Protein AF-A0A9D1APF2-F1 (afdb_monomer_lite)

Structure (mmCIF, N/CA/C/O backbone):
data_AF-A0A9D1APF2-F1
#
_entry.id   AF-A0A9D1APF2-F1
#
loop_
_atom_site.group_PDB
_atom_site.id
_atom_site.type_symbol
_atom_site.label_atom_id
_atom_site.label_alt_id
_atom_site.label_comp_id
_atom_site.label_asym_id
_atom_site.label_entity_id
_atom_site.label_seq_id
_atom_site.pdbx_PDB_ins_code
_atom_site.Cartn_x
_atom_site.Cartn_y
_atom_site.Cartn_z
_atom_site.occupancy
_atom_site.B_iso_or_equiv
_atom_site.auth_seq_id
_atom_site.auth_comp_id
_atom_site.auth_asym_id
_atom_site.auth_atom_id
_atom_site.pdbx_PDB_model_num
ATOM 1 N N . MET A 1 1 ? 35.809 -15.537 -38.715 1.00 55.47 1 MET A N 1
ATOM 2 C CA . MET A 1 1 ? 37.117 -14.900 -38.442 1.00 55.47 1 MET A CA 1
ATOM 3 C C . MET A 1 1 ? 37.598 -14.030 -39.605 1.00 55.47 1 MET A C 1
ATOM 5 O O . MET A 1 1 ? 37.842 -12.860 -39.371 1.00 55.47 1 MET A O 1
ATOM 9 N N . GLN A 1 2 ? 37.650 -14.530 -40.851 1.00 56.34 2 GLN A N 1
ATOM 10 C CA . GLN A 1 2 ? 38.147 -13.760 -42.012 1.00 56.34 2 GLN A CA 1
ATOM 11 C C . GLN A 1 2 ? 37.272 -12.555 -42.426 1.00 56.34 2 GLN A C 1
ATOM 13 O O . GLN A 1 2 ? 37.795 -11.571 -42.928 1.00 56.34 2 GLN A O 1
ATOM 18 N N . GLN A 1 3 ? 35.956 -12.603 -42.178 1.00 56.16 3 GLN A N 1
ATOM 19 C CA . GLN A 1 3 ? 35.019 -11.520 -42.522 1.00 56.16 3 GLN A CA 1
ATOM 20 C C . GLN A 1 3 ? 35.045 -10.348 -41.519 1.00 56.16 3 GLN A C 1
ATOM 22 O O . GLN A 1 3 ? 34.852 -9.195 -41.899 1.00 56.16 3 GLN A O 1
ATOM 27 N N . GLU A 1 4 ? 35.331 -10.624 -40.242 1.00 61.81 4 GLU A N 1
ATOM 28 C CA . GLU A 1 4 ? 35.489 -9.585 -39.213 1.00 61.81 4 GLU A CA 1
ATOM 29 C C . GLU A 1 4 ? 36.805 -8.823 -39.374 1.00 61.81 4 GLU A C 1
ATOM 31 O O . GLU A 1 4 ? 36.835 -7.608 -39.192 1.00 61.81 4 GLU A O 1
ATOM 36 N N . THR A 1 5 ? 37.887 -9.508 -39.761 1.00 68.31 5 THR A N 1
ATOM 37 C CA . THR A 1 5 ? 39.163 -8.855 -40.074 1.00 68.31 5 THR A CA 1
ATOM 38 C C . THR A 1 5 ? 39.057 -7.985 -41.317 1.00 68.31 5 THR A C 1
ATOM 40 O O . THR A 1 5 ? 39.547 -6.863 -41.291 1.00 68.31 5 THR A O 1
ATOM 43 N N . THR A 1 6 ? 38.358 -8.421 -42.370 1.00 73.56 6 THR A N 1
ATOM 44 C CA . THR A 1 6 ? 38.144 -7.565 -43.549 1.00 73.56 6 THR A CA 1
ATOM 45 C C . THR A 1 6 ? 37.313 -6.328 -43.227 1.00 73.56 6 THR A C 1
ATOM 47 O O . THR A 1 6 ? 37.631 -5.250 -43.714 1.00 73.56 6 THR A O 1
ATOM 50 N N . LEU A 1 7 ? 36.283 -6.451 -42.380 1.00 73.69 7 LEU A N 1
ATOM 51 C CA . LEU A 1 7 ? 35.442 -5.309 -42.018 1.00 73.69 7 LEU A CA 1
ATOM 52 C C . LEU A 1 7 ? 36.225 -4.275 -41.200 1.00 73.69 7 LEU A C 1
ATOM 54 O O . LEU A 1 7 ? 36.119 -3.083 -41.469 1.00 73.69 7 LEU A O 1
ATOM 58 N N . LYS A 1 8 ? 37.042 -4.739 -40.246 1.00 75.25 8 LYS A N 1
ATOM 59 C CA . LYS A 1 8 ? 37.910 -3.878 -39.431 1.00 75.25 8 LYS A CA 1
ATOM 60 C C . LYS A 1 8 ? 38.989 -3.201 -40.269 1.00 75.25 8 LYS A C 1
ATOM 62 O O . LYS A 1 8 ? 39.129 -1.995 -40.181 1.00 75.25 8 LYS A O 1
ATOM 67 N N . VAL A 1 9 ? 39.659 -3.934 -41.161 1.00 80.62 9 VAL A N 1
ATOM 68 C CA . VAL A 1 9 ? 40.676 -3.365 -42.065 1.00 80.62 9 VAL A CA 1
ATOM 69 C C . VAL A 1 9 ? 40.076 -2.301 -42.991 1.00 80.62 9 VAL A C 1
ATOM 71 O O . VAL A 1 9 ? 40.689 -1.260 -43.203 1.00 80.62 9 VAL A O 1
ATOM 74 N N . ILE A 1 10 ? 38.863 -2.516 -43.510 1.00 76.06 10 ILE A N 1
ATOM 75 C CA . ILE A 1 10 ? 38.158 -1.520 -44.333 1.00 76.06 10 ILE A CA 1
ATOM 76 C C . ILE A 1 10 ? 37.729 -0.312 -43.490 1.00 76.06 10 ILE A C 1
ATOM 78 O O . ILE A 1 10 ? 37.828 0.820 -43.956 1.00 76.06 10 ILE A O 1
ATOM 82 N N . PHE A 1 11 ? 37.262 -0.533 -42.262 1.00 80.62 11 PHE A N 1
ATOM 83 C CA . PHE A 1 11 ? 36.835 0.531 -41.354 1.00 80.62 11 PHE A CA 1
ATOM 84 C C . PHE A 1 11 ? 38.013 1.402 -40.895 1.00 80.62 11 PHE A C 1
ATOM 86 O O . PHE A 1 11 ? 37.926 2.626 -40.967 1.00 80.62 11 PHE A O 1
ATOM 93 N N . ASP A 1 12 ? 39.128 0.778 -40.519 1.00 81.62 12 ASP A N 1
ATOM 94 C CA . ASP A 1 12 ? 40.361 1.450 -40.109 1.00 81.62 12 ASP A CA 1
ATOM 95 C C . ASP A 1 12 ? 40.967 2.233 -41.281 1.00 81.62 12 ASP A C 1
ATOM 97 O O . ASP A 1 12 ? 41.317 3.402 -41.126 1.00 81.62 12 ASP A O 1
ATOM 101 N N . TRP A 1 13 ? 40.979 1.651 -42.488 1.00 84.31 13 TRP A N 1
ATOM 102 C CA . TRP A 1 13 ? 41.406 2.353 -43.701 1.00 84.31 13 TRP A CA 1
ATOM 103 C C . TRP A 1 13 ? 40.515 3.567 -44.011 1.00 84.31 13 TRP A C 1
ATOM 105 O O . TRP A 1 13 ? 41.029 4.638 -44.338 1.00 84.31 13 TRP A O 1
ATOM 115 N N . CYS A 1 14 ? 39.190 3.436 -43.857 1.00 77.25 14 CYS A N 1
ATOM 116 C CA . CYS A 1 14 ? 38.242 4.544 -44.028 1.00 77.25 14 CYS A CA 1
ATOM 117 C C . CYS A 1 14 ? 38.420 5.656 -42.980 1.00 77.25 14 CYS A C 1
ATOM 119 O O . CYS A 1 14 ? 38.224 6.825 -43.308 1.00 77.25 14 CYS A O 1
ATOM 121 N N . LEU A 1 15 ? 38.770 5.312 -41.736 1.00 77.31 15 LEU A N 1
ATOM 122 C CA . LEU A 1 15 ? 39.049 6.275 -40.664 1.00 77.31 15 LEU A CA 1
ATOM 123 C C . LEU A 1 15 ? 40.363 7.024 -40.899 1.00 77.31 15 LEU A C 1
ATOM 125 O O . LEU A 1 15 ? 40.410 8.244 -40.749 1.00 77.31 15 LEU A O 1
ATOM 129 N N . GLU A 1 16 ? 41.412 6.312 -41.311 1.00 87.06 16 GLU A N 1
ATOM 130 C CA . GLU A 1 16 ? 42.714 6.897 -41.644 1.00 87.06 16 GLU A CA 1
ATOM 131 C C . GLU A 1 16 ? 42.615 7.822 -42.870 1.00 87.06 16 GLU A C 1
ATOM 133 O O . GLU A 1 16 ? 43.207 8.901 -42.900 1.00 87.06 16 GLU A O 1
ATOM 138 N N . HIS A 1 17 ? 41.774 7.457 -43.842 1.00 86.12 17 HIS A N 1
ATOM 139 C CA . HIS A 1 17 ? 41.573 8.189 -45.094 1.00 86.12 17 HIS A CA 1
ATOM 140 C C . HIS A 1 17 ? 40.229 8.938 -45.138 1.00 86.12 17 HIS A C 1
ATOM 142 O O . HIS A 1 17 ? 39.636 9.110 -46.208 1.00 86.12 17 HIS A O 1
ATOM 148 N N . TRP A 1 18 ? 39.738 9.426 -43.992 1.00 82.12 18 TRP A N 1
ATOM 149 C CA . TRP A 1 18 ? 38.434 10.101 -43.887 1.00 82.12 18 TRP A CA 1
ATOM 150 C C . TRP A 1 18 ? 38.313 11.336 -44.798 1.00 82.12 18 TRP A C 1
ATOM 152 O O . TRP A 1 18 ? 37.235 11.627 -45.314 1.00 82.12 18 TRP A O 1
ATOM 162 N N . SER A 1 19 ? 39.420 12.040 -45.052 1.00 78.19 19 SER A N 1
ATOM 163 C CA . SER A 1 19 ? 39.474 13.194 -45.956 1.00 78.19 19 SER A CA 1
ATOM 164 C C . SER A 1 19 ? 39.244 12.800 -47.417 1.00 78.19 19 SER A C 1
ATOM 166 O O . SER A 1 19 ? 38.521 13.493 -48.131 1.00 78.19 19 SER A O 1
ATOM 168 N N . PHE A 1 20 ? 39.787 11.659 -47.853 1.00 82.12 20 PHE A N 1
ATOM 169 C CA . PHE A 1 20 ? 39.537 11.093 -49.179 1.00 82.12 20 PHE A CA 1
ATOM 170 C C . PHE A 1 20 ? 38.089 10.611 -49.301 1.00 82.12 20 PHE A C 1
ATOM 172 O O . PHE A 1 20 ? 37.428 10.887 -50.300 1.00 82.12 20 PHE A O 1
ATOM 179 N N . VAL A 1 21 ? 37.559 9.975 -48.254 1.00 79.62 21 VAL A N 1
ATOM 180 C CA . VAL A 1 21 ? 36.151 9.556 -48.191 1.00 79.62 21 VAL A CA 1
ATOM 181 C C . VAL A 1 21 ? 35.212 10.764 -48.296 1.00 79.62 21 VAL A C 1
ATOM 183 O O . VAL A 1 21 ? 34.271 10.732 -49.089 1.00 79.62 21 VAL A O 1
ATOM 186 N N . LEU A 1 22 ? 35.486 11.858 -47.573 1.00 77.00 22 LEU A N 1
ATOM 187 C CA . LEU A 1 22 ? 34.720 13.106 -47.674 1.00 77.00 22 LEU A CA 1
ATOM 188 C C . LEU A 1 22 ? 34.892 13.807 -49.022 1.00 77.00 22 LEU A C 1
ATOM 190 O O . LEU A 1 22 ? 33.934 14.393 -49.517 1.00 77.00 22 LEU A O 1
ATOM 194 N N . PHE A 1 23 ? 36.076 13.745 -49.628 1.00 80.38 23 PHE A N 1
ATOM 195 C CA . PHE A 1 23 ? 36.330 14.308 -50.952 1.00 80.38 23 PHE A CA 1
ATOM 196 C C . PHE A 1 23 ? 35.537 13.565 -52.034 1.00 80.38 23 PHE A C 1
ATOM 198 O O . PHE A 1 23 ? 34.849 14.186 -52.845 1.00 80.38 23 PHE A O 1
ATOM 205 N N . VAL A 1 24 ? 35.544 12.230 -52.001 1.00 76.44 24 VAL A N 1
ATOM 206 C CA . VAL A 1 24 ? 34.721 11.398 -52.886 1.00 76.44 24 VAL A CA 1
ATOM 207 C C . VAL A 1 24 ? 33.234 11.673 -52.632 1.00 76.44 24 VAL A C 1
ATOM 209 O O . VAL A 1 24 ? 32.518 12.015 -53.567 1.00 76.44 24 VAL A O 1
ATOM 212 N N . LEU A 1 25 ? 32.765 11.663 -51.380 1.00 67.69 25 LEU A N 1
ATOM 213 C CA . LEU A 1 25 ? 31.382 12.041 -51.041 1.00 67.69 25 LEU A CA 1
ATOM 214 C C . LEU A 1 25 ? 31.010 13.450 -51.534 1.00 67.69 25 LEU A C 1
ATOM 216 O O . LEU A 1 25 ? 29.926 13.640 -52.078 1.00 67.69 25 LEU A O 1
ATOM 220 N N . GLY A 1 26 ? 31.905 14.427 -51.388 1.00 65.88 26 GLY A N 1
ATOM 221 C CA . GLY A 1 26 ? 31.699 15.812 -51.813 1.00 65.88 26 GLY A CA 1
ATOM 222 C C . GLY A 1 26 ? 31.621 15.969 -53.333 1.00 65.88 26 GLY A C 1
ATOM 223 O O . GLY A 1 26 ? 30.773 16.708 -53.832 1.00 65.88 26 GLY A O 1
ATOM 224 N N . THR A 1 27 ? 32.435 15.228 -54.087 1.00 67.12 27 THR A N 1
ATOM 225 C CA . THR A 1 27 ? 32.338 15.202 -55.559 1.00 67.12 27 THR A CA 1
ATOM 226 C C . THR A 1 27 ? 31.046 14.532 -56.041 1.00 67.12 27 THR A C 1
ATOM 228 O O . THR A 1 27 ? 30.436 15.010 -56.998 1.00 67.12 27 THR A O 1
ATOM 231 N N . PHE A 1 28 ? 30.541 13.517 -55.329 1.00 62.09 28 PHE A N 1
ATOM 232 C CA . PHE A 1 28 ? 29.218 12.931 -55.593 1.00 62.09 28 PHE A CA 1
ATOM 233 C C . PHE A 1 28 ? 28.059 13.914 -55.341 1.00 62.09 28 PHE A C 1
ATOM 235 O O . PHE A 1 28 ? 27.056 13.878 -56.059 1.00 62.09 28 PHE A O 1
ATOM 242 N N . VAL A 1 29 ? 28.195 14.824 -54.369 1.00 60.03 29 VAL A N 1
ATOM 243 C CA . VAL A 1 29 ? 27.188 15.866 -54.084 1.00 60.03 29 VAL A CA 1
ATOM 244 C C . VAL A 1 29 ? 27.052 16.861 -55.244 1.00 60.03 29 VAL A C 1
ATOM 246 O O . VAL A 1 29 ? 25.944 17.319 -55.515 1.00 60.03 29 VAL A O 1
ATOM 249 N N . GLN A 1 30 ? 28.130 17.165 -55.974 1.00 56.09 30 GLN A N 1
ATOM 250 C CA . GLN A 1 30 ? 28.080 18.102 -57.107 1.00 56.09 30 GLN A CA 1
ATOM 251 C C . GLN A 1 30 ? 27.454 17.512 -58.382 1.00 56.09 30 GLN A C 1
ATOM 253 O O . GLN A 1 30 ? 26.889 18.259 -59.177 1.00 56.09 30 GLN A O 1
ATOM 258 N N . PHE A 1 31 ? 27.498 16.191 -58.577 1.00 58.81 31 PHE A N 1
ATOM 259 C CA . PHE A 1 31 ? 27.023 15.542 -59.810 1.00 58.81 31 PHE A CA 1
ATOM 260 C C . PHE A 1 31 ? 25.526 15.193 -59.839 1.00 58.81 31 PHE A C 1
ATOM 262 O O . PHE A 1 31 ? 25.054 14.638 -60.830 1.00 58.81 31 PHE A O 1
ATOM 269 N N . THR A 1 32 ? 24.751 15.538 -58.805 1.00 53.47 32 THR A N 1
ATOM 270 C CA . THR A 1 32 ? 23.321 15.188 -58.748 1.00 53.47 32 THR A CA 1
ATOM 271 C C . THR A 1 32 ? 22.432 16.428 -58.601 1.00 53.47 32 THR A C 1
ATOM 273 O O . THR A 1 32 ? 22.066 16.792 -57.481 1.00 53.47 32 THR A O 1
ATOM 276 N N . PRO A 1 33 ? 22.015 17.086 -59.698 1.00 52.97 33 PRO A N 1
ATOM 277 C CA . PRO A 1 33 ? 20.919 18.035 -59.634 1.00 52.97 33 PRO A CA 1
ATOM 278 C C . PRO A 1 33 ? 19.596 17.246 -59.608 1.00 52.97 33 PRO A C 1
ATOM 280 O O . PRO A 1 33 ? 19.301 16.479 -60.517 1.00 52.97 33 PRO A O 1
ATOM 283 N N . ALA A 1 34 ? 18.780 17.456 -58.571 1.00 50.44 34 ALA A N 1
ATOM 284 C CA . ALA A 1 34 ? 17.349 17.109 -58.527 1.00 50.44 34 ALA A CA 1
ATOM 285 C C . ALA A 1 34 ? 16.911 15.630 -58.332 1.00 50.44 34 ALA A C 1
ATOM 287 O O . ALA A 1 34 ? 16.096 15.122 -59.099 1.00 50.44 34 ALA A O 1
ATOM 288 N N . ILE A 1 35 ? 17.270 14.979 -57.211 1.00 55.41 35 ILE A N 1
ATOM 289 C CA . ILE A 1 35 ? 16.457 13.866 -56.663 1.00 55.41 35 ILE A CA 1
ATOM 290 C C . ILE A 1 35 ? 16.095 14.154 -55.199 1.00 55.41 35 ILE A C 1
ATOM 292 O O . ILE A 1 35 ? 16.942 14.177 -54.307 1.00 55.41 35 ILE A O 1
ATOM 296 N N . LYS A 1 36 ? 14.801 14.401 -54.962 1.00 53.16 36 LYS A N 1
ATOM 297 C CA . LYS A 1 36 ? 14.167 14.498 -53.638 1.00 53.16 36 LYS A CA 1
ATOM 298 C C . LYS A 1 36 ? 14.461 13.221 -52.828 1.00 53.16 36 LYS A C 1
ATOM 300 O O . LYS A 1 36 ? 14.082 12.141 -53.257 1.00 53.16 36 LYS A O 1
ATOM 305 N N . CYS A 1 37 ? 15.034 13.375 -51.629 1.00 55.03 37 CYS A N 1
ATOM 306 C CA . CYS A 1 37 ? 15.390 12.326 -50.649 1.00 55.03 37 CYS A CA 1
ATOM 307 C C . CYS A 1 37 ? 16.559 11.400 -51.054 1.00 55.03 37 CYS A C 1
ATOM 309 O O . CYS A 1 37 ? 16.389 10.390 -51.727 1.00 55.03 37 CYS A O 1
ATOM 311 N N . SER A 1 38 ? 17.748 11.739 -50.551 1.00 58.03 38 SER A N 1
ATOM 312 C CA . SER A 1 38 ? 19.042 11.096 -50.803 1.00 58.03 38 SER A CA 1
ATOM 313 C C . SER A 1 38 ? 19.208 9.723 -50.118 1.00 58.03 38 SER A C 1
ATOM 315 O O . SER A 1 38 ? 18.606 9.496 -49.067 1.00 58.03 38 SER A O 1
ATOM 317 N N . PRO A 1 39 ? 20.076 8.820 -50.624 1.00 58.19 39 PRO A N 1
ATOM 318 C CA . PRO A 1 39 ? 20.434 7.547 -49.969 1.00 58.19 39 PRO A CA 1
ATOM 319 C C . PRO A 1 39 ? 20.865 7.711 -48.499 1.00 58.19 39 PRO A C 1
ATOM 321 O O . PRO A 1 39 ? 20.580 6.856 -47.666 1.00 58.19 39 PRO A O 1
ATOM 324 N N . PHE A 1 40 ? 21.436 8.863 -48.142 1.00 66.81 40 PHE A N 1
ATOM 325 C CA . PHE A 1 40 ? 21.734 9.242 -46.758 1.00 66.81 40 PHE A CA 1
ATOM 326 C C . PHE A 1 40 ? 20.470 9.394 -45.896 1.00 66.81 40 PHE A C 1
ATOM 328 O O . PHE A 1 40 ? 20.422 8.936 -44.761 1.00 66.81 40 PHE A O 1
ATOM 335 N N . THR A 1 41 ? 19.397 9.956 -46.457 1.00 69.12 41 THR A N 1
ATOM 336 C CA . THR A 1 41 ? 18.082 10.028 -45.802 1.00 69.12 41 THR A CA 1
ATOM 337 C C . THR A 1 41 ? 17.511 8.629 -45.565 1.00 69.12 41 THR A C 1
ATOM 339 O O . THR A 1 41 ? 16.870 8.400 -44.543 1.00 69.12 41 THR A O 1
ATOM 342 N N . ALA A 1 42 ? 17.737 7.680 -46.481 1.00 72.94 42 ALA A N 1
ATOM 343 C CA . ALA A 1 42 ? 17.324 6.289 -46.294 1.00 72.94 42 ALA A CA 1
ATOM 344 C C . ALA A 1 42 ? 18.113 5.611 -45.160 1.00 72.94 42 ALA A C 1
ATOM 346 O O . ALA A 1 42 ? 17.502 4.949 -44.324 1.00 72.94 42 ALA A O 1
ATOM 347 N N . ILE A 1 43 ? 19.426 5.856 -45.073 1.00 71.81 43 ILE A N 1
ATOM 348 C CA . ILE A 1 43 ? 20.281 5.385 -43.970 1.00 71.81 43 ILE A CA 1
ATOM 349 C C . ILE A 1 43 ? 19.844 6.010 -42.636 1.00 71.81 43 ILE A C 1
ATOM 351 O O . ILE A 1 43 ? 19.590 5.281 -41.684 1.00 71.81 43 ILE A O 1
ATOM 355 N N . CYS A 1 44 ? 19.649 7.331 -42.559 1.00 74.06 44 CYS A N 1
ATOM 356 C CA . CYS A 1 44 ? 19.158 7.999 -41.349 1.00 74.06 44 CYS A CA 1
ATOM 357 C C . CYS A 1 44 ? 17.751 7.531 -40.947 1.00 74.06 44 CYS A C 1
ATOM 359 O O . CYS A 1 44 ? 17.482 7.358 -39.763 1.00 74.06 44 CYS A O 1
ATOM 361 N N . LYS A 1 45 ? 16.853 7.282 -41.911 1.00 76.56 45 LYS A N 1
ATOM 362 C CA . LYS A 1 45 ? 15.529 6.696 -41.642 1.00 76.56 45 LYS A CA 1
ATOM 363 C C . LYS A 1 45 ? 15.638 5.263 -41.133 1.00 76.56 45 LYS A C 1
ATOM 365 O O . LYS A 1 45 ? 14.847 4.879 -40.280 1.00 76.56 45 LYS A O 1
ATOM 370 N N . TRP A 1 46 ? 16.576 4.475 -41.649 1.00 76.31 46 TRP A N 1
ATOM 371 C CA . TRP A 1 46 ? 16.804 3.106 -41.197 1.00 76.31 46 TRP A CA 1
ATOM 372 C C . TRP A 1 46 ? 17.384 3.075 -39.779 1.00 76.31 46 TRP A C 1
ATOM 374 O O . TRP A 1 46 ? 16.821 2.401 -38.922 1.00 76.31 46 TRP A O 1
ATOM 384 N N . ILE A 1 47 ? 18.404 3.893 -39.498 1.00 75.31 47 ILE A N 1
ATOM 385 C CA . ILE A 1 47 ? 18.974 4.064 -38.152 1.00 75.31 47 ILE A CA 1
ATOM 386 C C . ILE A 1 47 ? 17.915 4.599 -37.183 1.00 75.31 47 ILE A C 1
ATOM 388 O O . ILE A 1 47 ? 17.750 4.054 -36.099 1.00 75.31 47 ILE A O 1
ATOM 392 N N . GLY A 1 48 ? 17.138 5.611 -37.581 1.00 75.25 48 GLY A N 1
ATOM 393 C CA . GLY A 1 48 ? 16.057 6.161 -36.763 1.00 75.25 48 GLY A CA 1
ATOM 394 C C . GLY A 1 48 ? 14.942 5.150 -36.481 1.00 75.25 48 GLY A C 1
ATOM 395 O O . GLY A 1 48 ? 14.417 5.122 -35.376 1.00 75.25 48 GLY A O 1
ATOM 396 N N . LYS A 1 49 ? 14.607 4.276 -37.440 1.00 76.50 49 LYS A N 1
ATOM 397 C CA . LYS A 1 49 ? 13.650 3.176 -37.231 1.00 76.50 49 LYS A CA 1
ATOM 398 C C . LYS A 1 49 ? 14.203 2.088 -36.311 1.00 76.50 49 LYS A C 1
ATOM 400 O O . LYS A 1 49 ? 13.460 1.613 -35.460 1.00 76.50 49 LYS A O 1
ATOM 405 N N . ALA A 1 50 ? 15.472 1.709 -36.470 1.00 75.81 50 ALA A N 1
ATOM 406 C CA . ALA A 1 50 ? 16.126 0.727 -35.608 1.00 75.81 50 ALA A CA 1
ATOM 407 C C . ALA A 1 50 ? 16.232 1.241 -34.161 1.00 75.81 50 ALA A C 1
ATOM 409 O O . ALA A 1 50 ? 15.829 0.545 -33.233 1.00 75.81 50 ALA A O 1
ATOM 410 N N . ALA A 1 51 ? 16.657 2.496 -33.984 1.00 74.31 51 ALA A N 1
ATOM 411 C CA . ALA A 1 51 ? 16.704 3.158 -32.684 1.00 74.31 51 ALA A CA 1
ATOM 412 C C . ALA A 1 51 ? 15.306 3.323 -32.067 1.00 74.31 51 ALA A C 1
ATOM 414 O O . ALA A 1 51 ? 15.134 3.041 -30.887 1.00 74.31 51 ALA A O 1
ATOM 415 N N . ASN A 1 52 ? 14.286 3.708 -32.847 1.00 77.69 52 ASN A N 1
ATOM 416 C CA . ASN A 1 52 ? 12.911 3.788 -32.339 1.00 77.69 52 ASN A CA 1
ATOM 417 C C . ASN A 1 52 ? 12.368 2.429 -31.897 1.00 77.69 52 ASN A C 1
ATOM 419 O O . ASN A 1 52 ? 11.632 2.386 -30.921 1.00 77.69 52 ASN A O 1
ATOM 423 N N . GLY A 1 53 ? 12.699 1.338 -32.595 1.00 78.00 53 GLY A N 1
ATOM 424 C CA . GLY A 1 53 ? 12.265 -0.004 -32.205 1.00 78.00 53 GLY A CA 1
ATOM 425 C C . GLY A 1 53 ? 12.827 -0.410 -30.843 1.00 78.00 53 GLY A C 1
ATOM 426 O O . GLY A 1 53 ? 12.067 -0.763 -29.947 1.00 78.00 53 GLY A O 1
ATOM 427 N N . GLU A 1 54 ? 14.141 -0.270 -30.664 1.00 76.69 54 GLU A N 1
ATOM 428 C CA . GLU A 1 54 ? 14.818 -0.610 -29.407 1.00 76.69 54 GLU A CA 1
ATOM 429 C C . GLU A 1 54 ? 14.411 0.321 -28.252 1.00 76.69 54 GLU A C 1
ATOM 431 O O . GLU A 1 54 ? 14.196 -0.128 -27.126 1.00 76.69 54 GLU A O 1
ATOM 436 N N . VAL A 1 55 ? 14.272 1.625 -28.514 1.00 80.81 55 VAL A N 1
ATOM 437 C CA . VAL A 1 55 ? 13.819 2.596 -27.507 1.00 80.81 55 VAL A CA 1
ATOM 438 C C . VAL A 1 55 ? 12.368 2.330 -27.109 1.00 80.81 55 VAL A C 1
ATOM 440 O O . VAL A 1 55 ? 12.067 2.355 -25.918 1.00 80.81 55 VAL A O 1
ATOM 443 N N . LEU A 1 56 ? 11.480 2.024 -28.060 1.00 78.88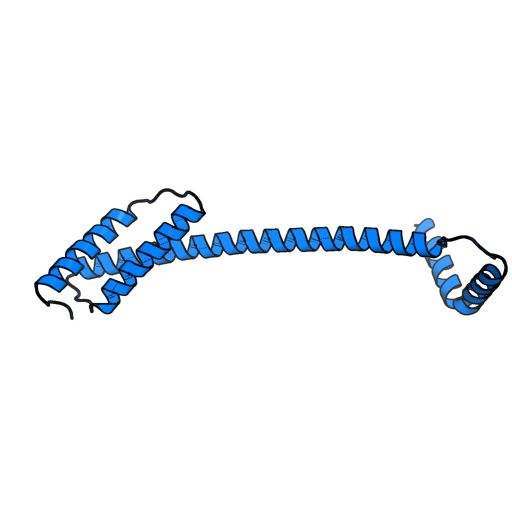 56 LEU A N 1
ATOM 444 C CA . LEU A 1 56 ? 10.084 1.696 -27.764 1.00 78.88 56 LEU A CA 1
ATOM 445 C C . LEU A 1 56 ? 9.969 0.400 -26.953 1.00 78.88 56 LEU A C 1
ATOM 447 O O . LEU A 1 56 ? 9.197 0.352 -26.002 1.00 78.88 56 LEU A O 1
ATOM 451 N N . GLU A 1 57 ? 10.766 -0.623 -27.272 1.00 83.75 57 GLU A N 1
ATOM 452 C CA . GLU A 1 57 ? 10.808 -1.876 -26.510 1.00 83.75 57 GLU A CA 1
ATOM 453 C C . GLU A 1 57 ? 11.314 -1.657 -25.076 1.00 83.75 57 GLU A C 1
ATOM 455 O O . GLU A 1 57 ? 10.735 -2.175 -24.120 1.00 83.75 57 GLU A O 1
ATOM 460 N N . ARG A 1 58 ? 12.350 -0.827 -24.899 1.00 79.06 58 ARG A N 1
ATOM 461 C CA . ARG A 1 58 ? 12.852 -0.448 -23.570 1.00 79.06 58 ARG A CA 1
ATOM 462 C C . ARG A 1 58 ? 11.820 0.351 -22.774 1.00 79.06 58 ARG A C 1
ATOM 464 O O . ARG A 1 58 ? 11.675 0.096 -21.582 1.00 79.06 58 ARG A O 1
ATOM 471 N N . ILE A 1 59 ? 11.100 1.278 -23.409 1.00 84.88 59 ILE A N 1
ATOM 472 C CA . ILE A 1 59 ? 10.018 2.041 -22.768 1.00 84.88 59 ILE A CA 1
ATOM 473 C C . ILE A 1 59 ? 8.882 1.103 -22.352 1.00 84.88 59 ILE A C 1
ATOM 475 O O . ILE A 1 59 ? 8.504 1.111 -21.186 1.00 84.88 59 ILE A O 1
ATOM 479 N N . ALA A 1 60 ? 8.418 0.227 -23.246 1.00 83.06 60 ALA A N 1
ATOM 480 C CA . ALA A 1 60 ? 7.379 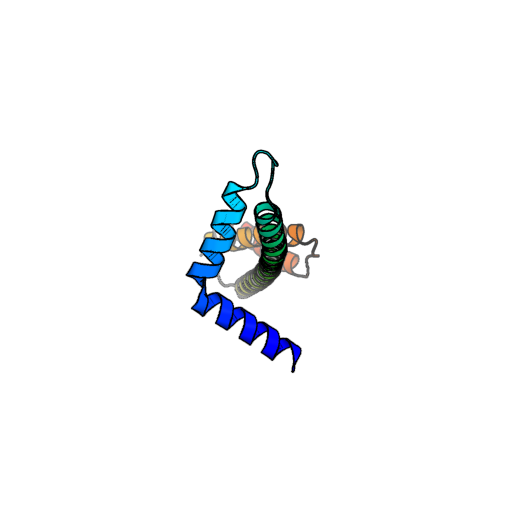-0.754 -22.932 1.00 83.06 60 ALA A CA 1
ATOM 481 C C . ALA A 1 60 ? 7.803 -1.699 -21.790 1.00 83.06 60 ALA A C 1
ATOM 483 O O . ALA A 1 60 ? 7.009 -2.034 -20.911 1.00 83.06 60 ALA A O 1
ATOM 484 N N . GLY A 1 61 ? 9.078 -2.101 -21.757 1.00 87.06 61 GLY A N 1
ATOM 485 C CA . GLY A 1 61 ? 9.640 -2.889 -20.662 1.00 87.06 61 GLY A CA 1
ATOM 486 C C . GLY A 1 61 ? 9.691 -2.135 -19.328 1.00 87.06 61 GLY A C 1
ATOM 487 O O . GLY A 1 61 ? 9.467 -2.742 -18.281 1.00 87.06 61 GLY A O 1
ATOM 488 N N . LEU A 1 62 ? 9.967 -0.827 -19.344 1.00 87.44 62 LEU A N 1
ATOM 489 C CA . LEU A 1 62 ? 9.946 0.020 -18.148 1.00 87.44 62 LEU A CA 1
ATOM 490 C C . LEU A 1 62 ? 8.525 0.250 -17.635 1.00 87.44 62 LEU A C 1
ATOM 492 O O . LEU A 1 62 ? 8.313 0.139 -16.432 1.00 87.44 62 LEU A O 1
ATOM 496 N N . GLU A 1 63 ? 7.569 0.519 -18.524 1.00 87.94 63 GLU A N 1
ATOM 497 C CA . GLU A 1 63 ? 6.150 0.656 -18.173 1.00 87.94 63 GLU A CA 1
ATOM 498 C C . GLU A 1 63 ? 5.643 -0.619 -17.495 1.00 87.94 63 GLU A C 1
ATOM 500 O O . GLU A 1 63 ? 5.114 -0.560 -16.388 1.00 87.94 63 GLU A O 1
ATOM 505 N N . LYS A 1 64 ? 5.931 -1.786 -18.083 1.00 89.62 64 LYS A N 1
ATOM 506 C CA . LYS A 1 64 ? 5.559 -3.079 -17.500 1.00 89.62 64 LYS A CA 1
ATOM 507 C C . LYS A 1 64 ? 6.163 -3.297 -16.109 1.00 89.62 64 LYS A C 1
ATOM 509 O O . LYS A 1 64 ? 5.450 -3.686 -15.191 1.00 89.62 64 LYS A O 1
ATOM 514 N N . ARG A 1 65 ? 7.463 -3.029 -15.933 1.00 87.69 65 ARG A N 1
ATOM 515 C CA . ARG A 1 65 ? 8.127 -3.158 -14.621 1.00 87.69 65 ARG A CA 1
ATOM 516 C C . ARG A 1 65 ? 7.568 -2.173 -13.597 1.00 87.69 65 ARG A C 1
ATOM 518 O O . ARG A 1 65 ? 7.454 -2.523 -12.428 1.00 87.69 65 ARG A O 1
ATOM 525 N N . ALA A 1 66 ? 7.235 -0.954 -14.020 1.00 89.19 66 ALA A N 1
ATOM 526 C CA . ALA A 1 66 ? 6.632 0.049 -13.152 1.00 89.19 66 ALA A CA 1
ATOM 527 C C . ALA A 1 66 ? 5.231 -0.379 -12.692 1.00 89.19 66 ALA A C 1
ATOM 529 O O . ALA A 1 66 ? 4.914 -0.236 -11.511 1.00 89.19 66 ALA A O 1
ATOM 530 N N . ASP A 1 67 ? 4.425 -0.953 -13.588 1.00 88.06 67 ASP A N 1
ATOM 531 C CA . ASP A 1 67 ? 3.101 -1.485 -13.260 1.00 88.06 67 ASP A CA 1
ATOM 532 C C . ASP A 1 67 ? 3.181 -2.707 -12.333 1.00 88.06 67 ASP A C 1
ATOM 534 O O . ASP A 1 67 ? 2.480 -2.748 -11.322 1.00 88.06 67 ASP A O 1
ATOM 538 N N . GLU A 1 68 ? 4.077 -3.661 -12.610 1.00 88.62 68 GLU A N 1
ATOM 539 C CA . GLU A 1 68 ? 4.334 -4.820 -11.738 1.00 88.62 68 GLU A CA 1
ATOM 540 C C . GLU A 1 68 ? 4.799 -4.380 -10.342 1.00 88.62 68 GLU A C 1
ATOM 542 O O . GLU A 1 68 ? 4.290 -4.843 -9.321 1.00 88.62 68 GLU A O 1
ATOM 547 N N . GLN A 1 69 ? 5.729 -3.424 -10.277 1.00 91.50 69 GLN A N 1
ATOM 548 C CA . GLN A 1 69 ? 6.192 -2.876 -9.008 1.00 91.50 69 GLN A CA 1
ATOM 549 C C . GLN A 1 69 ? 5.055 -2.171 -8.263 1.00 91.50 69 GLN A C 1
ATOM 551 O O . GLN A 1 69 ? 4.915 -2.337 -7.051 1.00 91.50 69 GLN A O 1
ATOM 556 N N . ARG A 1 70 ? 4.212 -1.411 -8.966 1.00 90.94 70 ARG A N 1
ATOM 557 C CA . ARG A 1 70 ? 3.064 -0.736 -8.359 1.00 90.94 70 ARG A CA 1
ATOM 558 C C . ARG A 1 70 ? 2.044 -1.722 -7.797 1.00 90.94 70 ARG A C 1
ATOM 560 O O . ARG A 1 70 ? 1.523 -1.468 -6.715 1.00 90.94 70 ARG A O 1
ATOM 567 N N . HIS A 1 71 ? 1.799 -2.830 -8.491 1.00 91.06 71 HIS A N 1
ATOM 568 C CA . HIS A 1 71 ? 0.973 -3.921 -7.978 1.00 91.06 71 HIS A CA 1
ATOM 569 C C . HIS A 1 71 ? 1.529 -4.449 -6.655 1.00 91.06 71 HIS A C 1
ATOM 571 O O . HIS A 1 71 ? 0.828 -4.429 -5.649 1.00 91.06 71 HIS A O 1
ATOM 577 N N . SER A 1 72 ? 2.823 -4.786 -6.625 1.00 91.56 72 SER A N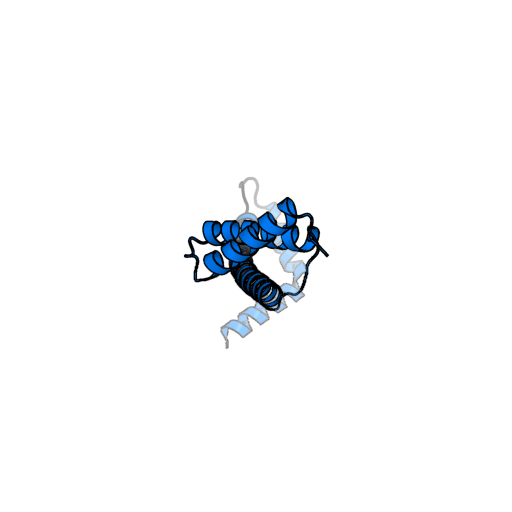 1
ATOM 578 C CA . SER A 1 72 ? 3.469 -5.314 -5.416 1.00 91.56 72 SER A CA 1
ATOM 579 C C . SER A 1 72 ? 3.430 -4.337 -4.234 1.00 91.56 72 SER A C 1
ATOM 581 O O . SER A 1 72 ? 3.296 -4.742 -3.082 1.00 91.56 72 SER A O 1
ATOM 583 N N . ILE A 1 73 ? 3.532 -3.029 -4.496 1.00 94.12 73 ILE A N 1
ATOM 584 C CA . ILE A 1 73 ? 3.420 -1.996 -3.459 1.00 94.12 73 ILE A CA 1
ATOM 585 C C . ILE A 1 73 ? 2.003 -1.970 -2.889 1.00 94.12 73 ILE A C 1
ATOM 587 O O . ILE A 1 73 ? 1.843 -1.899 -1.673 1.00 94.12 73 ILE A O 1
ATOM 591 N N . ASP A 1 74 ? 0.988 -2.035 -3.748 1.00 95.00 74 ASP A N 1
ATOM 592 C CA . ASP A 1 74 ? -0.404 -2.016 -3.310 1.00 95.00 74 ASP A CA 1
ATOM 593 C C . ASP A 1 74 ? -0.799 -3.309 -2.568 1.00 95.00 74 ASP A C 1
ATOM 595 O O . ASP A 1 74 ? -1.551 -3.241 -1.598 1.00 95.00 74 ASP A O 1
ATOM 599 N N . GLU A 1 75 ? -0.266 -4.471 -2.957 1.00 92.94 75 GLU A N 1
ATOM 600 C CA . GLU A 1 75 ? -0.441 -5.729 -2.211 1.00 92.94 75 GLU A CA 1
ATOM 601 C C . GLU A 1 75 ? 0.171 -5.631 -0.806 1.00 92.94 75 GLU A C 1
ATOM 603 O O . GLU A 1 75 ? -0.503 -5.886 0.194 1.00 92.94 75 GLU A O 1
ATOM 608 N N . ASN A 1 76 ? 1.420 -5.162 -0.706 1.00 94.19 76 ASN A N 1
ATOM 609 C CA . ASN A 1 76 ? 2.084 -4.948 0.584 1.00 94.19 76 ASN A CA 1
ATOM 610 C C . ASN A 1 76 ? 1.344 -3.918 1.456 1.00 94.19 76 ASN A C 1
ATOM 612 O O . ASN A 1 76 ? 1.296 -4.032 2.681 1.00 94.19 76 ASN A O 1
ATOM 616 N N . GLU A 1 77 ? 0.765 -2.891 0.833 1.00 95.00 77 GLU A N 1
ATOM 617 C CA . GLU A 1 77 ? -0.081 -1.905 1.501 1.00 95.00 77 GLU A CA 1
ATOM 618 C C . GLU A 1 77 ? -1.335 -2.559 2.096 1.00 95.00 77 GLU A C 1
ATOM 620 O O . GLU A 1 77 ? -1.677 -2.282 3.246 1.00 95.00 77 GLU A O 1
ATOM 625 N N . MET A 1 78 ? -2.002 -3.436 1.340 1.00 93.94 78 MET A N 1
ATOM 626 C CA . MET A 1 78 ? -3.167 -4.182 1.817 1.00 93.94 78 MET A CA 1
ATOM 627 C C . MET A 1 78 ? -2.820 -5.077 3.007 1.00 93.94 78 MET A C 1
ATOM 629 O O . MET A 1 78 ? -3.559 -5.084 3.991 1.00 93.94 78 MET A O 1
ATOM 633 N N . ASP A 1 79 ? -1.690 -5.782 2.953 1.00 93.75 79 ASP A N 1
ATOM 634 C CA . ASP A 1 79 ? -1.233 -6.632 4.056 1.00 93.75 79 ASP A CA 1
ATOM 635 C C . ASP A 1 79 ? -0.886 -5.829 5.307 1.00 93.75 79 ASP A C 1
ATOM 637 O O . ASP A 1 79 ? -1.264 -6.217 6.416 1.00 93.75 79 ASP A O 1
ATOM 641 N N . ARG A 1 80 ? -0.248 -4.664 5.146 1.00 96.06 80 ARG A N 1
ATOM 642 C CA . ARG A 1 80 ? 0.016 -3.771 6.278 1.00 96.06 80 ARG A CA 1
ATOM 643 C C . ARG A 1 80 ? -1.280 -3.284 6.922 1.00 96.06 80 ARG A C 1
ATOM 645 O O . ARG A 1 80 ? -1.390 -3.324 8.143 1.00 96.06 80 ARG A O 1
ATOM 652 N N . ILE A 1 81 ? -2.263 -2.865 6.120 1.00 95.56 81 ILE A N 1
ATOM 653 C CA . ILE A 1 81 ? -3.568 -2.431 6.640 1.00 95.56 81 ILE A CA 1
ATOM 654 C C . ILE A 1 81 ? -4.248 -3.573 7.402 1.00 95.56 81 ILE A C 1
ATOM 656 O O . ILE A 1 81 ? -4.756 -3.352 8.499 1.00 95.56 81 ILE A O 1
ATOM 660 N N . ARG A 1 82 ? -4.236 -4.798 6.858 1.00 94.31 82 ARG A N 1
ATOM 661 C CA . ARG A 1 82 ? -4.788 -5.979 7.544 1.00 94.31 82 ARG A CA 1
ATOM 662 C C . ARG A 1 82 ? -4.170 -6.168 8.919 1.00 94.31 82 ARG A C 1
ATOM 664 O O . ARG A 1 82 ? -4.901 -6.349 9.889 1.00 94.31 82 ARG A O 1
ATOM 671 N N . TRP A 1 83 ? -2.845 -6.114 8.986 1.00 94.69 83 TRP A N 1
ATOM 672 C CA . TRP A 1 83 ? -2.119 -6.268 10.237 1.00 94.69 83 TRP A CA 1
ATOM 673 C C . TRP A 1 83 ? -2.475 -5.169 11.245 1.00 94.69 83 TRP A C 1
ATOM 675 O O . TRP A 1 83 ? -2.802 -5.480 12.383 1.00 94.69 83 TRP A O 1
ATOM 685 N N . GLU A 1 84 ? -2.506 -3.909 10.815 1.00 95.94 84 GLU A N 1
ATOM 686 C CA . GLU A 1 84 ? -2.790 -2.761 11.684 1.00 95.94 84 GLU A CA 1
ATOM 687 C C . GLU A 1 84 ? -4.215 -2.792 12.260 1.00 95.94 84 GLU A C 1
ATOM 689 O O . GLU A 1 84 ? -4.421 -2.516 13.439 1.00 95.94 84 GLU A O 1
ATOM 694 N N . VAL A 1 85 ? -5.209 -3.201 11.464 1.00 95.00 85 VAL A N 1
ATOM 695 C CA . VAL A 1 85 ? -6.586 -3.385 11.955 1.00 95.00 85 VAL A CA 1
ATOM 696 C C . VAL A 1 85 ? -6.684 -4.557 12.932 1.00 95.00 85 VAL A C 1
ATOM 698 O O . VAL A 1 85 ? -7.388 -4.449 13.933 1.00 95.00 85 VAL A O 1
ATOM 701 N N . LEU A 1 86 ? -5.996 -5.671 12.661 1.00 94.81 86 LEU A N 1
ATOM 702 C CA . LEU A 1 86 ? -5.974 -6.833 13.555 1.00 94.81 86 LEU A CA 1
ATOM 703 C C . LEU A 1 86 ? -5.321 -6.506 14.900 1.00 94.81 86 LEU A C 1
ATOM 705 O O . LEU A 1 86 ? -5.838 -6.906 15.943 1.00 94.81 86 LEU A O 1
ATOM 709 N N . ASP A 1 87 ? -4.209 -5.777 14.869 1.00 95.75 87 ASP A N 1
ATOM 710 C CA . ASP A 1 87 ? -3.486 -5.339 16.060 1.00 95.75 87 ASP A CA 1
ATOM 711 C C . ASP A 1 87 ? -4.355 -4.393 16.897 1.00 95.75 87 ASP A C 1
ATOM 713 O O . ASP A 1 87 ? -4.613 -4.651 18.072 1.00 95.75 87 ASP A O 1
ATOM 717 N N . PHE A 1 88 ? -4.970 -3.397 16.254 1.00 96.00 88 PHE A N 1
ATOM 718 C CA . PHE A 1 88 ? -5.903 -2.488 16.916 1.00 96.00 88 PHE A CA 1
ATOM 719 C C . PHE A 1 88 ? -7.127 -3.214 17.506 1.00 96.00 88 PHE A C 1
ATOM 721 O O . PHE A 1 88 ? -7.578 -2.908 18.612 1.00 96.00 88 PHE A O 1
ATOM 728 N N . ALA A 1 89 ? -7.677 -4.206 16.797 1.00 95.38 89 ALA A N 1
ATOM 729 C CA . ALA A 1 89 ? -8.767 -5.034 17.314 1.00 95.38 89 ALA A CA 1
ATOM 730 C C . ALA A 1 89 ? -8.329 -5.839 18.545 1.00 95.38 89 ALA A C 1
ATOM 732 O O . ALA A 1 89 ? -9.097 -5.978 19.500 1.00 95.38 89 ALA A O 1
ATOM 733 N N . ASN A 1 90 ? -7.108 -6.375 18.533 1.00 95.69 90 ASN A N 1
ATOM 734 C CA . ASN A 1 90 ? -6.536 -7.093 19.663 1.00 95.69 90 ASN A CA 1
ATOM 735 C C . ASN A 1 90 ? -6.351 -6.172 20.879 1.00 95.69 90 ASN A C 1
ATOM 737 O O . ASN A 1 90 ? -6.765 -6.537 21.979 1.00 95.69 90 ASN A O 1
ATOM 741 N N . ASP A 1 91 ? -5.834 -4.962 20.689 1.00 96.38 91 ASP A N 1
ATOM 742 C CA . ASP A 1 91 ? -5.704 -3.963 21.755 1.00 96.38 91 ASP A CA 1
ATOM 743 C C . ASP A 1 91 ? -7.060 -3.610 22.380 1.00 96.38 91 ASP A C 1
ATOM 745 O O . ASP A 1 91 ? -7.228 -3.655 23.604 1.00 96.38 91 ASP A O 1
ATOM 749 N N . CYS A 1 92 ? -8.070 -3.383 21.537 1.00 94.75 92 CYS A N 1
ATOM 750 C CA . CYS A 1 92 ? -9.444 -3.145 21.971 1.00 94.75 92 CYS A CA 1
ATOM 751 C C . CYS A 1 92 ? -10.000 -4.307 22.818 1.00 94.75 92 CYS A C 1
ATOM 753 O O . CYS A 1 92 ? -10.620 -4.081 23.863 1.00 94.75 92 CYS A O 1
ATOM 755 N N . ARG A 1 93 ? -9.752 -5.561 22.407 1.00 94.50 93 ARG A N 1
ATOM 756 C CA . ARG A 1 93 ? -10.155 -6.763 23.165 1.00 94.50 93 ARG A CA 1
ATOM 757 C C . ARG A 1 93 ? -9.426 -6.885 24.499 1.00 94.50 93 ARG A C 1
ATOM 759 O O . ARG A 1 93 ? -10.013 -7.376 25.458 1.00 94.50 93 ARG A O 1
ATOM 766 N N . ASN A 1 94 ? -8.189 -6.399 24.574 1.00 96.44 94 ASN A N 1
ATOM 767 C CA . ASN A 1 94 ? -7.399 -6.329 25.803 1.00 96.44 94 ASN A CA 1
ATOM 768 C C . ASN A 1 94 ? -7.760 -5.120 26.684 1.00 96.44 94 ASN A C 1
ATOM 770 O O . ASN A 1 94 ? -7.052 -4.822 27.646 1.00 96.44 94 ASN A O 1
ATOM 774 N N . HIS A 1 95 ? -8.875 -4.440 26.389 1.00 93.44 95 HIS A N 1
ATOM 775 C CA . HIS A 1 95 ? -9.376 -3.274 27.118 1.00 93.44 95 HIS A CA 1
ATOM 776 C C . HIS A 1 95 ? -8.414 -2.079 27.123 1.00 93.44 95 HIS A C 1
ATOM 778 O O . HIS A 1 95 ? -8.507 -1.206 27.993 1.00 93.44 95 HIS A O 1
ATOM 784 N N . ILE A 1 96 ? -7.513 -2.013 26.140 1.00 94.31 96 ILE A N 1
ATOM 785 C CA . ILE A 1 96 ? -6.687 -0.834 25.910 1.00 94.31 96 ILE A CA 1
ATOM 786 C C . ILE A 1 96 ? -7.592 0.253 25.329 1.00 94.31 96 ILE A C 1
ATOM 788 O O . ILE A 1 96 ? -8.365 0.031 24.395 1.00 94.31 96 ILE A O 1
ATOM 792 N N . LYS A 1 97 ? -7.553 1.437 25.944 1.00 92.56 97 LYS A N 1
ATOM 793 C CA . LYS A 1 97 ? -8.311 2.592 25.468 1.00 92.56 97 LYS A CA 1
ATOM 794 C C . LYS A 1 97 ? -7.514 3.322 24.403 1.00 92.56 97 LYS A C 1
ATOM 796 O O . LYS A 1 97 ? -6.345 3.620 24.615 1.00 92.56 97 LYS A O 1
ATOM 801 N N . HIS A 1 98 ? -8.206 3.699 23.338 1.00 94.81 98 HIS A N 1
ATOM 802 C CA . HIS A 1 98 ? -7.662 4.520 22.269 1.00 94.81 98 HIS A CA 1
ATOM 803 C C . HIS A 1 98 ? -8.387 5.861 22.184 1.00 94.81 98 HIS A C 1
ATOM 805 O O . HIS A 1 98 ? -9.546 6.020 22.594 1.00 94.81 98 HIS A O 1
ATOM 811 N N . THR A 1 99 ? -7.680 6.834 21.634 1.00 96.56 99 THR A N 1
ATOM 812 C CA . THR A 1 99 ? -8.200 8.153 21.301 1.00 96.56 99 THR A CA 1
A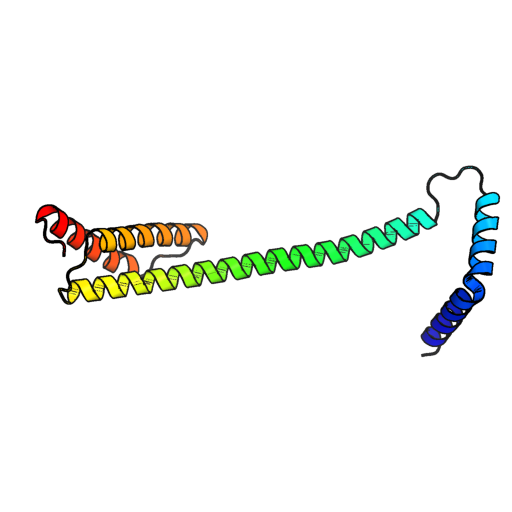TOM 813 C C . THR A 1 99 ? -9.164 8.074 20.120 1.00 96.56 99 THR A C 1
ATOM 815 O O . THR A 1 99 ? -9.133 7.153 19.301 1.00 96.56 99 THR A O 1
ATOM 818 N N . LYS A 1 100 ? -10.025 9.085 19.991 1.00 94.69 100 LYS A N 1
ATOM 819 C CA . LYS A 1 100 ? -10.942 9.201 18.851 1.00 94.69 100 LYS A CA 1
ATOM 820 C C . LYS A 1 100 ? -10.203 9.230 17.504 1.00 94.69 100 LYS A C 1
ATOM 822 O O . LYS A 1 100 ? -10.718 8.680 16.532 1.00 94.69 100 LYS A O 1
ATOM 827 N N . ASP A 1 101 ? -9.027 9.849 17.459 1.00 96.69 101 ASP A N 1
ATOM 828 C CA . ASP A 1 101 ? -8.238 10.012 16.236 1.00 96.69 101 ASP A CA 1
ATOM 829 C C . ASP A 1 101 ? -7.651 8.677 15.763 1.00 96.69 101 ASP A C 1
ATOM 831 O O . ASP A 1 101 ? -7.687 8.387 14.569 1.00 96.69 101 ASP A O 1
ATOM 835 N N . GLU A 1 102 ? -7.214 7.810 16.682 1.00 96.25 102 GLU A N 1
ATOM 836 C CA . GLU A 1 102 ? -6.774 6.449 16.345 1.00 96.25 102 GLU A CA 1
ATOM 837 C C . GLU A 1 102 ? -7.913 5.622 15.728 1.00 96.25 102 GLU A C 1
ATOM 839 O O . GLU A 1 102 ? -7.730 4.986 14.691 1.00 96.25 102 GLU A O 1
ATOM 844 N N . PHE A 1 103 ? -9.130 5.700 16.279 1.00 96.62 103 PHE A N 1
ATOM 845 C CA . PHE A 1 103 ? -10.290 5.054 15.654 1.00 96.62 103 PHE A CA 1
ATOM 846 C C . PHE A 1 103 ? -10.571 5.603 14.247 1.00 96.62 103 PHE A C 1
ATOM 848 O O . PHE A 1 103 ? -10.883 4.839 13.332 1.00 96.62 103 PHE A O 1
ATOM 855 N N . GLN A 1 104 ? -10.479 6.922 14.053 1.00 96.06 104 GLN A N 1
ATOM 856 C CA . GLN A 1 104 ? -10.685 7.537 12.738 1.00 96.06 104 GLN A CA 1
ATOM 857 C C . GLN A 1 104 ? -9.619 7.117 11.728 1.00 96.06 104 GLN A C 1
ATOM 859 O O . GLN A 1 104 ? -9.945 6.872 10.564 1.00 96.06 104 GLN A O 1
ATOM 864 N N . HIS A 1 105 ? -8.371 6.985 12.173 1.00 97.25 105 HIS A N 1
ATOM 865 C CA . HIS A 1 105 ? -7.279 6.462 11.364 1.00 97.25 105 HIS A CA 1
ATOM 866 C C . HIS A 1 105 ? -7.596 5.048 10.868 1.00 97.25 105 HIS A C 1
ATOM 868 O O . HIS A 1 105 ? -7.619 4.826 9.656 1.00 97.25 105 HIS A O 1
ATOM 874 N N . ILE A 1 106 ? -7.992 4.136 11.760 1.00 96.62 106 ILE A N 1
ATOM 875 C CA . ILE A 1 106 ? -8.395 2.768 11.393 1.00 96.62 106 ILE A CA 1
ATOM 876 C C . ILE A 1 106 ? -9.579 2.751 10.413 1.00 96.62 106 ILE A C 1
ATOM 878 O O . ILE A 1 106 ? -9.574 2.002 9.433 1.00 96.62 106 ILE A O 1
ATOM 882 N N . ILE A 1 107 ? -10.577 3.617 10.613 1.00 95.31 107 ILE A N 1
ATOM 883 C CA . ILE A 1 107 ? -11.701 3.778 9.675 1.00 95.31 107 ILE A CA 1
ATOM 884 C C . ILE A 1 107 ? -11.208 4.202 8.285 1.00 95.31 107 ILE A C 1
ATOM 886 O O . ILE A 1 107 ? -11.640 3.631 7.282 1.00 95.31 107 ILE A O 1
ATOM 890 N N . SER A 1 108 ? -10.276 5.152 8.213 1.00 96.50 108 SER A N 1
ATOM 891 C CA . SER A 1 108 ? -9.711 5.615 6.942 1.00 96.50 108 SER A CA 1
ATOM 892 C C . SER A 1 108 ? -8.880 4.538 6.229 1.00 96.50 108 SER A C 1
ATOM 894 O O . SER A 1 108 ? -8.945 4.414 5.001 1.00 96.50 108 SER A O 1
ATOM 896 N N . LEU A 1 109 ? -8.147 3.710 6.985 1.00 95.62 1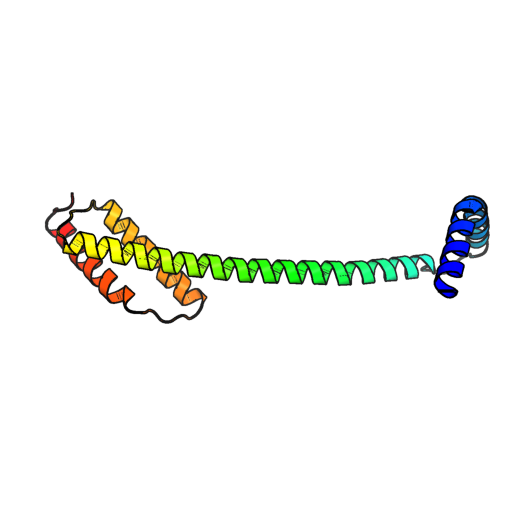09 LEU A N 1
ATOM 897 C CA . LEU A 1 109 ? -7.389 2.585 6.439 1.00 95.62 109 LEU A CA 1
ATOM 898 C C . LEU A 1 109 ? -8.314 1.526 5.840 1.00 95.62 109 LEU A C 1
ATOM 900 O O . LEU A 1 109 ? -8.043 1.036 4.743 1.00 95.62 109 LEU A O 1
ATOM 904 N N . ASN A 1 110 ? -9.443 1.236 6.490 1.00 93.94 110 ASN A N 1
ATOM 905 C CA . ASN A 1 110 ? -10.448 0.322 5.951 1.00 93.94 110 ASN A CA 1
ATOM 906 C C . ASN A 1 110 ? -11.001 0.803 4.595 1.00 93.94 110 ASN A C 1
ATOM 908 O O . ASN A 1 110 ? -11.090 0.032 3.637 1.00 93.94 110 ASN A O 1
ATOM 912 N N . GLU A 1 111 ? -11.309 2.098 4.460 1.00 94.19 111 GLU A N 1
ATOM 913 C CA . GLU A 1 111 ? -11.731 2.665 3.171 1.00 94.19 111 GLU A CA 1
ATOM 914 C C . GLU A 1 111 ? -10.649 2.539 2.091 1.00 94.19 111 GLU A C 1
ATOM 916 O O . GLU A 1 111 ? -10.956 2.263 0.926 1.00 94.19 111 GLU A O 1
ATOM 921 N N . LYS A 1 112 ? -9.378 2.754 2.456 1.00 94.94 112 LYS A N 1
ATOM 922 C CA . LYS A 1 112 ? -8.240 2.589 1.543 1.00 94.94 112 LYS A CA 1
ATOM 923 C C . LYS A 1 112 ? -8.112 1.138 1.083 1.00 94.94 112 LYS A C 1
ATOM 925 O O . LYS A 1 112 ? -7.955 0.898 -0.113 1.00 94.94 112 LYS A O 1
ATOM 930 N N . TYR A 1 113 ? -8.251 0.189 1.998 1.00 94.31 113 TYR A N 1
ATOM 931 C CA . TYR A 1 113 ? -8.192 -1.236 1.704 1.00 94.31 113 TYR A CA 1
ATOM 932 C C . TYR A 1 113 ? -9.289 -1.677 0.723 1.00 94.31 113 TYR A C 1
ATOM 934 O O . TYR A 1 113 ? -8.979 -2.282 -0.301 1.00 94.31 113 TYR A O 1
ATOM 942 N N . HIS A 1 114 ? -10.551 -1.279 0.928 1.00 93.19 114 HIS A N 1
ATOM 943 C CA . HIS A 1 114 ? -11.620 -1.610 -0.028 1.00 93.19 114 HIS A CA 1
ATOM 944 C C . HIS A 1 114 ? -11.429 -0.962 -1.408 1.00 93.19 114 HIS A C 1
ATOM 946 O O . HIS A 1 114 ? -11.834 -1.539 -2.421 1.00 93.19 114 HIS A O 1
ATOM 952 N N . LYS A 1 115 ? -10.802 0.221 -1.485 1.00 94.88 115 LYS A N 1
ATOM 953 C CA . LYS A 1 115 ? -10.429 0.827 -2.776 1.00 94.88 115 LYS A CA 1
ATOM 954 C C . LYS A 1 115 ? -9.393 -0.026 -3.512 1.00 94.88 115 LYS A C 1
ATOM 956 O O . LYS A 1 115 ? -9.510 -0.167 -4.727 1.00 94.88 115 LYS A O 1
ATOM 961 N N . LEU A 1 116 ? -8.421 -0.597 -2.796 1.00 93.69 116 LEU A N 1
ATOM 962 C CA . LEU A 1 116 ? -7.410 -1.493 -3.367 1.00 93.69 116 LEU A CA 1
ATOM 963 C C . LEU A 1 116 ? -8.014 -2.846 -3.775 1.00 93.69 116 LEU A C 1
ATOM 965 O O . LEU A 1 116 ? -7.809 -3.259 -4.912 1.00 93.69 116 LEU A O 1
ATOM 969 N N . LEU A 1 117 ? -8.870 -3.453 -2.943 1.00 92.69 117 LEU A N 1
ATOM 970 C CA . LEU A 1 117 ? -9.618 -4.665 -3.316 1.00 92.69 117 LEU A CA 1
ATOM 971 C C . LEU A 1 117 ? -10.422 -4.461 -4.605 1.00 92.69 117 LEU A C 1
ATOM 973 O O . LEU A 1 117 ? -10.331 -5.250 -5.539 1.00 92.69 117 LEU A O 1
ATOM 977 N N . LYS A 1 118 ? -11.168 -3.352 -4.704 1.00 93.44 118 LYS A N 1
ATOM 978 C CA . LYS A 1 118 ? -11.948 -3.030 -5.908 1.00 93.44 118 LYS A CA 1
ATOM 979 C C . LYS A 1 118 ? -11.064 -2.794 -7.136 1.00 93.44 118 LYS A C 1
ATOM 981 O O . LYS A 1 118 ? -11.500 -3.070 -8.250 1.00 93.44 118 LYS A O 1
ATOM 986 N N . LYS A 1 119 ? -9.859 -2.250 -6.946 1.00 92.69 119 LYS A N 1
ATOM 987 C CA . LYS A 1 119 ? -8.904 -1.995 -8.032 1.00 92.69 119 LYS A CA 1
ATOM 988 C C . LYS A 1 119 ? -8.419 -3.299 -8.671 1.00 92.69 119 LYS A C 1
ATOM 990 O O . LYS A 1 119 ? -8.262 -3.319 -9.888 1.00 92.69 119 LYS A O 1
ATOM 995 N N . TYR A 1 120 ? -8.217 -4.348 -7.875 1.00 90.38 120 TYR A N 1
ATOM 996 C CA . TYR A 1 120 ? -7.675 -5.629 -8.342 1.00 90.38 120 TYR A CA 1
ATOM 997 C C . TYR A 1 120 ? -8.719 -6.742 -8.498 1.00 90.38 120 TYR A C 1
ATOM 999 O O . TYR A 1 120 ? -8.445 -7.743 -9.148 1.00 90.38 120 TYR A O 1
ATOM 1007 N N . GLY A 1 121 ? -9.947 -6.534 -8.014 1.00 87.69 121 GLY A N 1
ATOM 1008 C CA . GLY A 1 121 ? -11.012 -7.538 -8.077 1.00 87.69 121 GLY A CA 1
ATOM 1009 C C . GLY A 1 121 ? -10.849 -8.657 -7.048 1.00 87.69 121 GLY A C 1
ATOM 1010 O O . GLY A 1 121 ? -11.407 -9.734 -7.239 1.00 87.69 121 GLY A O 1
ATOM 1011 N N . ASP A 1 122 ? -10.100 -8.397 -5.978 1.00 84.56 122 ASP A N 1
ATOM 1012 C CA . ASP A 1 122 ? -9.805 -9.370 -4.932 1.00 84.56 122 ASP A CA 1
ATOM 1013 C C . ASP A 1 122 ? -10.971 -9.539 -3.956 1.00 84.56 122 ASP A C 1
ATOM 1015 O O . ASP A 1 122 ? -11.696 -8.593 -3.623 1.00 84.56 122 ASP A O 1
ATOM 1019 N N . GLU A 1 123 ? -11.118 -10.760 -3.449 1.00 80.50 123 GLU A N 1
ATOM 1020 C CA . GLU A 1 123 ? -12.076 -11.069 -2.397 1.00 80.50 123 GLU A CA 1
ATOM 1021 C C . GLU A 1 123 ? -11.554 -10.627 -1.031 1.00 80.50 123 GLU A C 1
ATOM 1023 O O . GLU A 1 123 ? -10.367 -10.726 -0.708 1.00 80.50 123 GLU A O 1
ATOM 1028 N N . ASN A 1 124 ? -12.471 -10.149 -0.194 1.00 78.56 124 ASN A N 1
ATOM 1029 C CA . ASN A 1 124 ? -12.131 -9.835 1.177 1.00 78.56 124 ASN A CA 1
A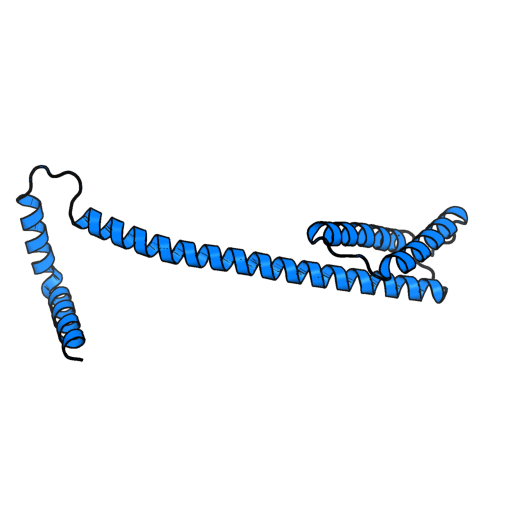TOM 1030 C C . ASN A 1 124 ? -12.155 -11.097 2.048 1.00 78.56 124 ASN A C 1
ATOM 1032 O O . ASN A 1 124 ? -13.120 -11.857 2.016 1.00 78.56 124 ASN A O 1
ATOM 1036 N N . GLY A 1 125 ? -11.107 -11.299 2.846 1.00 76.25 125 GLY A N 1
ATOM 1037 C CA . GLY A 1 125 ? -11.028 -12.394 3.813 1.00 76.25 125 GLY A CA 1
ATOM 1038 C C . GLY A 1 125 ? -11.735 -12.082 5.141 1.00 76.25 125 GLY A C 1
ATOM 1039 O O . GLY A 1 125 ? -12.742 -11.384 5.197 1.00 76.25 125 GLY A O 1
ATOM 1040 N N . VAL A 1 126 ? -11.161 -12.564 6.251 1.00 70.75 126 VAL A N 1
ATOM 1041 C CA . VAL A 1 126 ? -11.703 -12.428 7.629 1.00 70.75 126 VAL A CA 1
ATOM 1042 C C . VAL A 1 126 ? -11.633 -10.985 8.179 1.00 70.75 126 VAL A C 1
ATOM 1044 O O . VAL A 1 126 ? -12.153 -10.685 9.250 1.00 70.75 126 VAL A O 1
ATOM 1047 N N . PHE A 1 127 ? -11.039 -10.061 7.425 1.00 83.50 127 PHE A N 1
ATOM 1048 C CA . PHE A 1 127 ? -10.778 -8.676 7.819 1.00 83.50 127 PHE A CA 1
ATOM 1049 C C . PHE A 1 127 ? -12.043 -7.870 8.186 1.00 83.50 127 PHE A C 1
ATOM 1051 O O . PHE A 1 127 ? -12.023 -7.112 9.155 1.00 83.50 127 PHE A O 1
ATOM 1058 N N . ASP A 1 128 ? -13.169 -8.077 7.490 1.00 87.50 128 ASP A N 1
ATOM 1059 C CA . ASP A 1 128 ? -14.407 -7.311 7.739 1.00 87.50 128 ASP A CA 1
ATOM 1060 C C . ASP A 1 128 ? -15.009 -7.547 9.127 1.00 87.50 128 ASP A C 1
ATOM 1062 O O . ASP A 1 128 ? -15.633 -6.649 9.698 1.00 87.50 128 ASP A O 1
ATOM 1066 N N . ALA A 1 129 ? -14.839 -8.748 9.686 1.00 89.06 129 ALA A N 1
ATOM 1067 C CA . ALA A 1 129 ? -15.365 -9.071 11.008 1.00 89.06 129 ALA A CA 1
ATOM 1068 C C . ALA A 1 129 ? -14.648 -8.269 12.107 1.00 89.06 129 ALA A C 1
ATOM 1070 O O . ALA A 1 129 ? -15.292 -7.735 13.012 1.00 89.06 129 ALA A O 1
ATOM 1071 N N . GLU A 1 130 ? -13.327 -8.138 11.986 1.00 90.81 130 GLU A N 1
ATOM 1072 C CA . GLU A 1 130 ? -12.469 -7.391 12.910 1.00 90.81 130 GLU A CA 1
ATOM 1073 C C . GLU A 1 130 ? -12.767 -5.894 12.836 1.00 90.81 130 GLU A C 1
ATOM 1075 O O . GLU A 1 130 ? -13.000 -5.241 13.856 1.00 90.81 130 GLU A O 1
ATOM 1080 N N . TYR A 1 131 ? -12.874 -5.363 11.616 1.00 93.69 131 TYR A N 1
ATOM 1081 C CA . TYR A 1 131 ? -13.243 -3.969 11.413 1.00 93.69 131 TYR A CA 1
ATOM 1082 C C . TYR A 1 131 ? -14.646 -3.649 11.952 1.00 93.69 131 TYR A C 1
ATOM 1084 O O . TYR A 1 131 ? -14.858 -2.609 12.582 1.00 93.69 131 TYR A O 1
ATOM 1092 N N . LYS A 1 132 ? -15.614 -4.556 11.763 1.00 94.88 132 LYS A N 1
ATOM 1093 C CA . LYS A 1 132 ? -16.969 -4.388 12.301 1.00 94.88 132 LYS A CA 1
ATOM 1094 C C . LYS A 1 132 ? -16.965 -4.278 13.827 1.00 94.88 132 LYS A C 1
ATOM 1096 O O . LYS A 1 132 ? -17.638 -3.395 14.358 1.00 94.88 132 LYS A O 1
ATOM 1101 N N . TYR A 1 133 ? -16.194 -5.121 14.514 1.00 94.69 133 TYR A N 1
ATOM 1102 C CA . TYR A 1 133 ? -16.027 -5.046 15.967 1.00 94.69 133 TYR A CA 1
ATOM 1103 C C . TYR A 1 133 ? -15.472 -3.681 16.408 1.00 94.69 133 TYR A C 1
ATOM 1105 O O . TYR A 1 133 ? -16.042 -3.033 17.288 1.00 94.69 133 TYR A O 1
ATOM 1113 N N . ILE A 1 134 ? -14.422 -3.193 15.740 1.00 95.19 134 ILE A N 1
ATOM 1114 C CA . ILE A 1 134 ? -13.835 -1.873 16.020 1.00 95.19 134 ILE A CA 1
ATOM 1115 C C . ILE A 1 134 ? -14.866 -0.753 15.832 1.00 95.19 134 ILE A C 1
ATOM 1117 O O . ILE A 1 134 ? -14.960 0.161 16.654 1.00 95.19 134 ILE A O 1
ATOM 1121 N N . LEU A 1 135 ? -15.673 -0.822 14.770 1.00 95.50 135 LEU A N 1
ATOM 1122 C CA . LEU A 1 135 ? -16.692 0.185 14.481 1.00 95.50 135 LEU A CA 1
ATOM 1123 C C . LEU A 1 135 ? -17.814 0.202 15.531 1.00 95.50 135 LEU A C 1
ATOM 1125 O O . LEU A 1 135 ? -18.338 1.268 15.865 1.00 95.50 135 LEU A O 1
ATOM 1129 N N . GLU A 1 136 ? -18.197 -0.963 16.050 1.00 95.88 136 GLU A N 1
ATOM 1130 C CA . GLU A 1 136 ? -19.157 -1.079 17.149 1.00 95.88 136 GLU A CA 1
ATOM 1131 C C . GLU A 1 136 ? -18.608 -0.442 18.432 1.00 95.88 136 GLU A C 1
ATOM 1133 O O . GLU A 1 136 ? -19.296 0.388 19.037 1.00 95.88 136 GLU A O 1
ATOM 1138 N N . LEU A 1 137 ? -17.348 -0.724 18.778 1.00 94.94 137 LEU A N 1
ATOM 1139 C CA . LEU A 1 137 ? -16.683 -0.127 19.937 1.00 94.94 137 LEU A CA 1
ATOM 1140 C C . LEU A 1 137 ? -16.533 1.394 19.797 1.00 94.94 137 LEU A C 1
ATOM 1142 O O . LEU A 1 137 ? -16.844 2.140 20.724 1.00 94.94 137 LEU A O 1
ATOM 1146 N N . TYR A 1 138 ? -16.145 1.883 18.617 1.00 95.81 138 TYR A N 1
ATOM 1147 C CA . TYR A 1 138 ? -16.078 3.317 18.332 1.00 95.81 138 TYR A CA 1
ATOM 1148 C C . TYR A 1 138 ? -17.418 4.019 18.591 1.00 95.81 138 TYR A C 1
ATOM 1150 O O . TYR A 1 138 ? -17.468 5.079 19.221 1.00 95.81 138 TYR A O 1
ATOM 1158 N N . ARG A 1 139 ? -18.526 3.421 18.132 1.00 94.62 139 ARG A N 1
ATOM 1159 C CA . ARG A 1 139 ? -19.883 3.950 18.352 1.00 94.62 139 ARG A CA 1
ATOM 1160 C C . ARG A 1 139 ? -20.268 3.933 19.826 1.00 94.62 139 ARG A C 1
ATOM 1162 O O . ARG A 1 139 ? -20.955 4.842 20.287 1.00 94.62 139 ARG A O 1
ATOM 1169 N N . GLU A 1 140 ? -19.858 2.916 20.573 1.00 94.56 140 GLU A N 1
ATOM 1170 C CA . GLU A 1 140 ? -20.045 2.881 22.021 1.00 94.56 140 GLU A CA 1
ATOM 1171 C C . GLU A 1 140 ? -19.282 4.011 22.716 1.00 94.56 140 GLU A C 1
ATOM 1173 O O . GLU A 1 140 ? -19.893 4.783 23.459 1.00 94.56 140 GLU A O 1
ATOM 1178 N N . CYS A 1 141 ? -18.003 4.190 22.385 1.00 92.31 141 CYS A N 1
ATOM 1179 C CA . CYS A 1 141 ? -17.184 5.271 22.922 1.00 92.31 141 CYS A CA 1
ATOM 1180 C C . CYS A 1 141 ? -17.745 6.657 22.590 1.00 92.31 141 CYS A C 1
ATOM 1182 O O . CYS A 1 141 ? -17.737 7.535 23.451 1.00 92.31 141 CYS A O 1
ATOM 1184 N N . GLN A 1 142 ? -18.299 6.856 21.388 1.00 92.81 142 GLN A N 1
ATOM 1185 C CA . GLN A 1 142 ? -18.981 8.105 21.031 1.00 92.81 142 GLN A CA 1
ATOM 1186 C C . GLN A 1 142 ? -20.223 8.375 21.881 1.00 92.81 142 GLN A C 1
ATOM 1188 O O . GLN A 1 142 ? -20.427 9.510 22.307 1.00 92.81 142 GLN A O 1
ATOM 1193 N N . ARG A 1 143 ? -21.061 7.358 22.119 1.00 93.81 143 ARG A N 1
ATOM 1194 C CA . ARG A 1 143 ? -22.288 7.514 22.919 1.00 93.81 143 ARG A CA 1
ATOM 1195 C C . ARG A 1 143 ? -21.979 7.817 24.380 1.00 93.81 143 ARG A C 1
ATOM 1197 O O . ARG A 1 143 ? -22.664 8.631 24.988 1.00 93.81 143 ARG A O 1
ATOM 1204 N N . ASN A 1 144 ? -20.952 7.166 24.916 1.00 93.62 144 ASN A N 1
ATOM 1205 C CA . ASN A 1 144 ? -20.611 7.224 26.334 1.00 93.62 144 ASN A CA 1
ATOM 1206 C C . ASN A 1 144 ? -19.521 8.262 26.649 1.00 93.62 144 ASN A C 1
ATOM 1208 O O . ASN A 1 144 ? -19.161 8.429 27.811 1.00 93.62 144 ASN A O 1
ATOM 1212 N N . ASN A 1 145 ? -18.988 8.940 25.625 1.00 88.50 145 ASN A N 1
ATOM 1213 C CA . ASN A 1 145 ? -17.825 9.827 25.702 1.00 88.50 145 ASN A CA 1
ATOM 1214 C C . ASN A 1 145 ? -16.636 9.190 26.453 1.00 88.50 145 ASN A C 1
ATOM 1216 O O . ASN A 1 145 ? -16.031 9.810 27.324 1.00 88.50 145 ASN A O 1
ATOM 1220 N N . SER A 1 146 ? -16.344 7.923 26.146 1.00 87.31 146 SER A N 1
ATOM 1221 C CA . SER A 1 146 ? -15.414 7.071 26.906 1.00 87.31 146 SER A CA 1
ATOM 1222 C C . SER A 1 146 ? -14.089 6.789 26.189 1.00 87.31 146 SER A C 1
ATOM 1224 O O . SER A 1 146 ? -13.446 5.775 26.472 1.00 87.31 146 SER A O 1
ATOM 1226 N N . PHE A 1 147 ? -13.696 7.664 25.260 1.00 90.12 147 PHE A N 1
ATOM 1227 C CA . PHE A 1 147 ? -12.358 7.656 24.657 1.00 90.12 147 PHE A CA 1
ATOM 1228 C C . PHE A 1 147 ? -11.265 7.889 25.717 1.00 90.12 147 PHE A C 1
ATOM 1230 O O . PHE A 1 147 ? -11.577 8.295 26.843 1.00 90.12 147 PHE A O 1
ATOM 1237 N N . LEU A 1 148 ? -10.008 7.585 25.365 1.00 87.81 148 LEU A N 1
ATOM 1238 C CA . LEU A 1 148 ? -8.840 7.935 26.187 1.00 87.81 148 LEU A CA 1
ATOM 1239 C C . LEU A 1 148 ? -8.740 9.452 26.412 1.00 87.81 148 LEU A C 1
ATOM 1241 O O . LEU A 1 148 ? -8.991 10.204 25.440 1.00 87.81 148 LEU A O 1
#

Foldseek 3Di:
DVVVVVVVVVVVVCVVVVVVVVVVVVVVVVPDDDDDADVVNVVVVVVVVVVCVVVVVVVVVVVVVVVVVVLVVLVVLLVVLLVLLVVVLVCVVVVNAAALVSLVVNVVSVVSNVVSCVVVVHDDDPSVVSNVSSVVVSVVCVVVVPGD

Organism: NCBI:txid2840721

Radius of gyration: 34.4 Å; chains: 1; bounding box: 65×33×87 Å

Secondary structure (DSSP, 8-state):
-HHHHHHHHHHHHHHHTHHHHHHHHHHHHHT----SS-HHHHHHHHHHHHHHHHHHHHHHHHHHHHHHHHHHHHHHHHHHHHHHHHHHHHHHHTT----HHHHHHHHHHHHHHHHHHHHHTPPP-THHHHHHHHHHHHHHHHHHT---

Sequence (148 aa):
MQQETTLKVIFDWCLEHWSFVLFVLGTFVQFTPAIKCSPFTAICKWIGKAANGEVLERIAGLEKRADEQRHSIDENEMDRIRWEVLDFANDCRNHIKHTKDEFQHIISLNEKYHKLLKKYGDENGVFDAEYKYILELYRECQRNNSFL

pLDDT: mean 83.9, std 12.66, range [50.44, 97.25]